Protein AF-A0A9E0WHH0-F1 (afdb_monomer_lite)

Structure (mmCIF, N/CA/C/O backbone):
data_AF-A0A9E0WHH0-F1
#
_entry.id   AF-A0A9E0WHH0-F1
#
loop_
_atom_site.group_PDB
_atom_site.id
_atom_site.type_symbol
_atom_site.label_atom_id
_atom_site.label_alt_id
_atom_site.label_comp_id
_atom_site.label_asym_id
_atom_site.label_entity_id
_atom_site.label_seq_id
_atom_site.pdbx_PDB_ins_code
_atom_site.Cartn_x
_atom_site.Cartn_y
_atom_site.Cartn_z
_atom_site.occupancy
_atom_site.B_iso_or_equiv
_atom_site.auth_seq_id
_atom_site.auth_comp_id
_atom_site.auth_asym_id
_atom_site.auth_atom_id
_atom_site.pdbx_PDB_model_num
ATOM 1 N N . LEU A 1 1 ? -10.051 -4.197 -6.969 1.00 79.00 1 LEU A N 1
ATOM 2 C CA . LEU A 1 1 ? -8.648 -4.391 -7.421 1.00 79.00 1 LEU A CA 1
ATOM 3 C C . LEU A 1 1 ? -8.359 -3.625 -8.698 1.00 79.00 1 LEU A C 1
ATOM 5 O O . LEU A 1 1 ? -7.505 -2.752 -8.651 1.00 79.00 1 LEU A O 1
ATOM 9 N N . GLN A 1 2 ? -9.091 -3.881 -9.788 1.00 86.56 2 GLN A N 1
ATOM 10 C CA . GLN A 1 2 ? -8.923 -3.132 -11.040 1.00 86.56 2 GLN A CA 1
ATOM 11 C C . GLN A 1 2 ? -8.980 -1.611 -10.831 1.00 86.56 2 GLN A C 1
ATOM 13 O O . GLN A 1 2 ? -8.070 -0.917 -11.262 1.00 86.56 2 GLN A O 1
ATOM 18 N N . ALA A 1 3 ? -9.992 -1.120 -10.108 1.00 85.81 3 ALA A N 1
ATOM 19 C CA . ALA A 1 3 ? -10.180 0.308 -9.856 1.00 85.81 3 ALA A CA 1
ATOM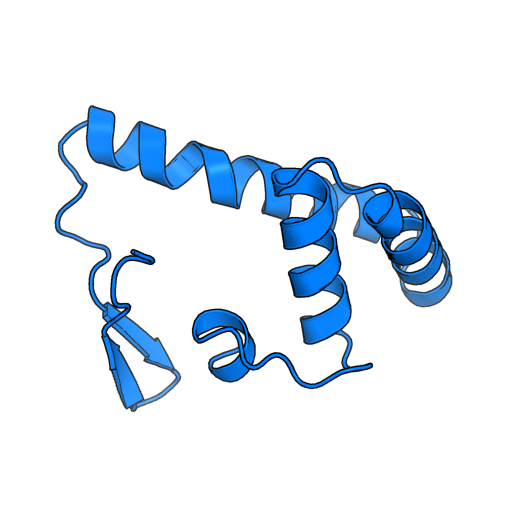 20 C C . ALA A 1 3 ? -8.960 0.958 -9.165 1.00 85.81 3 ALA A C 1
ATOM 22 O O . ALA A 1 3 ? -8.459 1.982 -9.610 1.00 85.81 3 ALA A O 1
ATOM 23 N N . CYS A 1 4 ? -8.384 0.310 -8.147 1.00 87.25 4 CYS A N 1
ATOM 24 C CA . CYS A 1 4 ? -7.150 0.782 -7.509 1.00 87.25 4 CYS A CA 1
ATOM 25 C C . CYS A 1 4 ? -5.945 0.736 -8.465 1.00 87.25 4 CYS A C 1
ATOM 27 O O . CYS A 1 4 ? -5.137 1.660 -8.484 1.00 87.25 4 CYS A O 1
ATOM 29 N N . ALA A 1 5 ? -5.833 -0.309 -9.292 1.00 83.69 5 ALA A N 1
ATOM 30 C CA . ALA A 1 5 ? -4.749 -0.437 -10.268 1.00 83.69 5 ALA A CA 1
ATOM 31 C C . ALA A 1 5 ? -4.781 0.651 -11.358 1.00 83.69 5 ALA A C 1
ATOM 33 O O . ALA A 1 5 ? -3.742 0.959 -11.935 1.00 83.69 5 ALA A O 1
ATOM 34 N N . THR A 1 6 ? -5.947 1.247 -11.618 1.00 84.00 6 THR A N 1
ATOM 35 C CA . THR A 1 6 ? -6.130 2.359 -12.564 1.00 84.00 6 THR A CA 1
ATOM 36 C C . THR A 1 6 ? -6.236 3.727 -11.886 1.00 84.00 6 THR A C 1
ATOM 38 O O . THR A 1 6 ? -6.559 4.706 -12.551 1.00 84.00 6 THR A O 1
ATOM 41 N N . GLY A 1 7 ? -5.976 3.821 -10.577 1.00 83.75 7 GLY A N 1
ATOM 42 C CA . GLY A 1 7 ? -6.030 5.087 -9.836 1.00 83.75 7 GLY A CA 1
ATOM 43 C C . GLY A 1 7 ? -7.433 5.588 -9.488 1.00 83.75 7 GLY A C 1
ATOM 44 O O . GLY A 1 7 ? -7.576 6.706 -9.011 1.00 83.75 7 GLY A O 1
ATOM 45 N N . GLN A 1 8 ? -8.459 4.766 -9.691 1.00 86.12 8 GLN A N 1
ATOM 46 C CA . GLN A 1 8 ? -9.869 5.067 -9.438 1.00 86.12 8 GLN A CA 1
ATOM 47 C C . GLN A 1 8 ? -10.379 4.288 -8.219 1.00 86.12 8 GLN A C 1
ATOM 49 O O . GLN A 1 8 ? -11.411 3.631 -8.282 1.00 86.12 8 GLN A O 1
ATOM 54 N N . ALA A 1 9 ? -9.608 4.252 -7.131 1.00 87.12 9 ALA A N 1
ATOM 55 C CA . ALA A 1 9 ? -10.017 3.516 -5.939 1.00 87.12 9 ALA A CA 1
ATOM 56 C C . ALA A 1 9 ? -11.359 4.046 -5.399 1.00 87.12 9 ALA A C 1
ATOM 58 O O . ALA A 1 9 ? -11.557 5.254 -5.326 1.00 87.12 9 ALA A O 1
ATOM 59 N N . GLU A 1 10 ? -12.264 3.134 -5.032 1.00 89.12 10 GLU A N 1
ATOM 60 C CA . GLU A 1 10 ? -13.578 3.477 -4.474 1.00 89.12 10 GLU A CA 1
ATOM 61 C C . GLU A 1 10 ? -13.426 3.933 -3.015 1.00 89.12 10 GLU A C 1
ATOM 63 O O . GLU A 1 10 ? -13.092 3.090 -2.165 1.00 89.12 10 GLU A O 1
ATOM 68 N N . PRO A 1 11 ? -13.666 5.221 -2.700 1.00 86.06 11 PRO A N 1
ATOM 69 C CA . PRO A 1 11 ? -13.397 5.772 -1.378 1.00 86.06 11 PRO A CA 1
ATOM 70 C C . PRO A 1 11 ? -14.118 5.009 -0.265 1.00 86.06 11 PRO A C 1
ATOM 72 O O . PRO A 1 11 ? -15.273 4.607 -0.399 1.00 86.06 11 PRO A O 1
ATOM 75 N N . GLY A 1 12 ? -13.431 4.811 0.859 1.00 83.25 12 GLY A N 1
ATOM 76 C CA . GLY A 1 12 ? -13.998 4.163 2.046 1.00 83.25 12 GLY A CA 1
ATOM 77 C C . GLY A 1 12 ? -14.074 2.632 1.993 1.00 83.25 12 GLY A C 1
ATOM 78 O O . GLY A 1 12 ? -14.347 2.017 3.028 1.00 83.25 12 GLY A O 1
ATOM 79 N N . SER A 1 13 ? -13.783 2.006 0.846 1.00 91.75 13 SER A N 1
ATOM 80 C CA . SER A 1 13 ? -13.605 0.551 0.768 1.00 91.75 13 SER A CA 1
ATOM 81 C C . SER A 1 13 ? -12.298 0.107 1.434 1.00 91.75 13 SER A C 1
ATOM 83 O O . SER A 1 13 ? -11.309 0.839 1.445 1.00 91.75 13 SER A O 1
ATOM 85 N N . ASP A 1 14 ? -12.252 -1.124 1.944 1.00 92.38 14 ASP A N 1
ATOM 86 C CA . ASP A 1 14 ? -11.049 -1.653 2.612 1.00 92.38 14 ASP A CA 1
ATOM 87 C C . ASP A 1 14 ? -9.844 -1.725 1.681 1.00 92.38 14 ASP A C 1
ATOM 89 O O . ASP A 1 14 ? -8.699 -1.498 2.075 1.00 92.38 14 ASP A O 1
ATOM 93 N N . LEU A 1 15 ? -10.115 -2.004 0.408 1.00 91.75 15 LEU A N 1
ATOM 94 C CA . LEU A 1 15 ? -9.086 -2.031 -0.608 1.00 91.75 15 LEU A CA 1
ATOM 95 C C . LEU A 1 15 ? -8.569 -0.624 -0.934 1.00 91.75 15 LEU A C 1
ATOM 97 O O . LEU A 1 15 ? -7.365 -0.461 -1.132 1.00 91.75 15 LEU A O 1
ATOM 101 N N . ALA A 1 16 ? -9.454 0.376 -0.988 1.00 94.25 16 ALA A N 1
ATOM 102 C CA . ALA A 1 16 ? -9.042 1.763 -1.168 1.00 94.25 16 ALA A CA 1
ATOM 103 C C . ALA A 1 16 ? -8.210 2.250 0.016 1.00 94.25 16 ALA A C 1
ATOM 105 O O . ALA A 1 16 ? -7.150 2.813 -0.217 1.00 94.25 16 ALA A O 1
ATOM 106 N N . LEU A 1 17 ? -8.594 1.910 1.250 1.00 96.31 17 LEU A N 1
ATOM 107 C CA . LEU A 1 17 ? -7.830 2.257 2.449 1.00 96.31 17 LEU A CA 1
ATOM 108 C C . LEU A 1 17 ? -6.376 1.756 2.371 1.00 96.31 17 LEU A C 1
ATOM 110 O O . LEU A 1 17 ? -5.443 2.521 2.601 1.00 96.31 17 LEU A O 1
ATOM 114 N N . GLY A 1 18 ? -6.162 0.489 1.999 1.00 95.56 18 GLY A N 1
ATOM 115 C CA . GLY A 1 18 ? -4.809 -0.052 1.824 1.00 95.56 18 GLY A CA 1
ATOM 116 C C . GLY A 1 18 ? -4.041 0.587 0.657 1.00 95.56 18 GLY A C 1
ATOM 117 O O . GLY A 1 18 ? -2.841 0.843 0.764 1.00 95.56 18 GLY A O 1
ATOM 118 N N . TYR A 1 19 ? -4.727 0.866 -0.454 1.00 95.12 19 TYR A N 1
ATOM 119 C CA . TYR A 1 19 ? -4.146 1.521 -1.629 1.00 95.12 19 TYR A CA 1
ATOM 120 C C . TYR A 1 19 ? -3.722 2.971 -1.351 1.00 95.12 19 TYR A C 1
ATOM 122 O O . TYR A 1 19 ? -2.606 3.365 -1.693 1.00 95.12 19 TYR A O 1
ATOM 130 N N . GLU A 1 20 ? -4.594 3.754 -0.722 1.00 95.81 20 GLU A N 1
ATOM 131 C CA . GLU A 1 20 ? -4.360 5.142 -0.322 1.00 95.81 20 GLU A CA 1
ATOM 132 C C . GLU A 1 20 ? -3.241 5.214 0.709 1.00 95.81 20 GLU A C 1
ATOM 134 O O . GLU A 1 20 ? -2.311 5.999 0.534 1.00 95.81 20 GLU A O 1
ATOM 139 N N . PHE A 1 2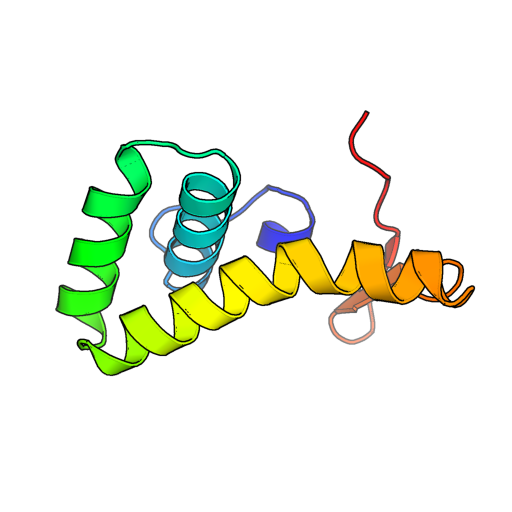1 ? -3.250 4.317 1.701 1.00 97.56 21 PHE A N 1
ATOM 140 C CA . PHE A 1 21 ? -2.166 4.207 2.674 1.00 97.56 21 PHE A CA 1
ATOM 141 C C . PHE A 1 21 ? -0.818 3.975 1.984 1.00 97.56 21 PHE A C 1
ATOM 143 O O . PHE A 1 21 ? 0.140 4.709 2.224 1.00 97.56 21 PHE A O 1
ATOM 150 N N . ALA A 1 22 ? -0.744 3.002 1.069 1.00 96.75 22 ALA A N 1
ATOM 151 C CA . ALA A 1 22 ? 0.486 2.726 0.335 1.00 96.75 22 ALA A CA 1
ATOM 152 C C . ALA A 1 22 ? 0.945 3.936 -0.495 1.00 96.75 22 ALA A C 1
ATOM 154 O O . ALA A 1 22 ? 2.136 4.253 -0.509 1.00 96.75 22 ALA A O 1
ATOM 155 N N . ARG A 1 23 ? 0.020 4.640 -1.160 1.00 95.38 23 ARG A N 1
ATOM 156 C CA . ARG A 1 23 ? 0.335 5.865 -1.909 1.00 95.38 23 ARG A CA 1
ATOM 157 C C . ARG A 1 23 ? 0.868 6.974 -1.012 1.00 95.38 23 ARG A C 1
ATOM 159 O O . ARG A 1 23 ? 1.902 7.544 -1.355 1.00 95.38 23 ARG A O 1
ATOM 166 N N . ALA A 1 24 ? 0.207 7.241 0.110 1.00 96.94 24 ALA A N 1
ATOM 167 C CA . ALA A 1 24 ? 0.612 8.254 1.076 1.00 96.94 24 ALA A CA 1
ATOM 168 C C . ALA A 1 24 ? 2.016 7.955 1.630 1.00 96.94 24 ALA A C 1
ATOM 170 O O . ALA A 1 24 ? 2.895 8.811 1.565 1.00 96.94 24 ALA A O 1
ATOM 171 N N . CYS A 1 25 ? 2.288 6.709 2.043 1.00 97.44 25 CYS A N 1
ATOM 172 C CA . CYS A 1 25 ? 3.625 6.292 2.484 1.00 97.44 25 CYS A CA 1
ATOM 173 C C . CYS A 1 25 ? 4.695 6.495 1.405 1.00 97.44 25 CYS A C 1
ATOM 175 O O . CYS A 1 25 ? 5.780 6.995 1.690 1.00 97.44 25 CYS A O 1
ATOM 177 N N . ILE A 1 26 ? 4.406 6.104 0.161 1.00 96.00 26 ILE A N 1
ATOM 178 C CA . ILE A 1 26 ? 5.352 6.218 -0.956 1.00 96.00 26 ILE A CA 1
ATOM 179 C C . ILE A 1 26 ? 5.614 7.686 -1.330 1.00 96.00 26 ILE A C 1
ATOM 181 O O . ILE A 1 26 ? 6.716 8.008 -1.779 1.00 96.00 26 ILE A O 1
ATOM 185 N N . ALA A 1 27 ? 4.615 8.557 -1.175 1.00 95.75 27 ALA A N 1
ATOM 186 C CA . ALA A 1 27 ? 4.726 9.992 -1.417 1.00 95.75 27 ALA A CA 1
ATOM 187 C C . ALA A 1 27 ? 5.366 10.761 -0.247 1.00 95.75 27 ALA A C 1
ATOM 189 O O . ALA A 1 27 ? 5.778 11.902 -0.437 1.00 95.75 27 ALA A O 1
ATOM 190 N N . GLY A 1 28 ? 5.469 10.150 0.938 1.00 95.31 28 GLY A N 1
ATOM 191 C CA . GLY A 1 28 ? 5.872 10.844 2.163 1.00 95.31 28 GLY A CA 1
ATOM 192 C C . GLY A 1 28 ? 4.798 11.806 2.683 1.00 95.31 28 GLY A C 1
ATOM 193 O O . GLY A 1 28 ? 5.134 12.822 3.284 1.00 95.31 28 GLY A O 1
ATOM 194 N N . ASP A 1 29 ? 3.525 11.513 2.415 1.00 97.31 29 ASP A N 1
ATOM 195 C CA . ASP A 1 29 ? 2.387 12.324 2.845 1.00 97.31 29 ASP A CA 1
ATOM 196 C C . ASP A 1 29 ? 2.057 12.074 4.327 1.00 97.31 29 ASP A C 1
ATOM 198 O O . ASP A 1 29 ? 2.061 10.930 4.792 1.00 97.31 29 ASP A O 1
ATOM 202 N N . LEU A 1 30 ? 1.732 13.141 5.061 1.00 95.56 30 LEU A N 1
ATOM 203 C CA . LEU A 1 30 ? 1.308 13.078 6.462 1.00 95.56 30 LEU A CA 1
ATOM 204 C C . LEU A 1 30 ? -0.030 12.342 6.635 1.00 95.56 30 LEU A C 1
ATOM 206 O O . LEU A 1 30 ? -0.279 11.780 7.702 1.00 95.56 30 LEU A O 1
ATOM 210 N N . GLU A 1 31 ? -0.866 12.276 5.594 1.00 96.75 31 GLU A N 1
ATOM 211 C CA . GLU A 1 31 ? -2.114 11.498 5.603 1.00 96.75 31 GLU A CA 1
ATOM 212 C C . GLU A 1 31 ? -1.877 10.002 5.898 1.00 96.75 31 GLU A C 1
ATOM 214 O O . GLU A 1 31 ? -2.757 9.313 6.426 1.00 96.75 31 GLU A O 1
ATOM 219 N N . ALA A 1 32 ? -0.657 9.502 5.653 1.00 97.88 32 ALA A N 1
ATOM 220 C CA . ALA A 1 32 ? -0.270 8.133 5.972 1.00 97.88 32 ALA A CA 1
ATOM 221 C C . ALA A 1 32 ? -0.532 7.773 7.444 1.00 97.88 32 ALA A C 1
ATOM 223 O O . ALA A 1 32 ? -0.944 6.646 7.721 1.00 97.88 32 ALA A O 1
ATOM 224 N N . ASP A 1 33 ? -0.358 8.708 8.383 1.00 98.12 33 ASP A N 1
ATOM 225 C CA . ASP A 1 33 ? -0.602 8.455 9.807 1.00 98.12 33 ASP A CA 1
ATOM 226 C C . ASP A 1 33 ? -2.087 8.269 10.130 1.00 98.12 33 ASP A C 1
ATOM 228 O O . ASP A 1 33 ? -2.447 7.379 10.910 1.00 98.12 33 ASP A O 1
ATOM 232 N N . THR A 1 34 ? -2.958 9.060 9.503 1.00 98.06 34 THR A N 1
ATOM 233 C CA . THR A 1 34 ? -4.412 8.931 9.649 1.00 98.06 34 THR A CA 1
ATOM 234 C C . THR A 1 34 ? -4.892 7.598 9.081 1.00 98.06 34 THR A C 1
ATOM 236 O O . THR A 1 34 ? -5.616 6.860 9.75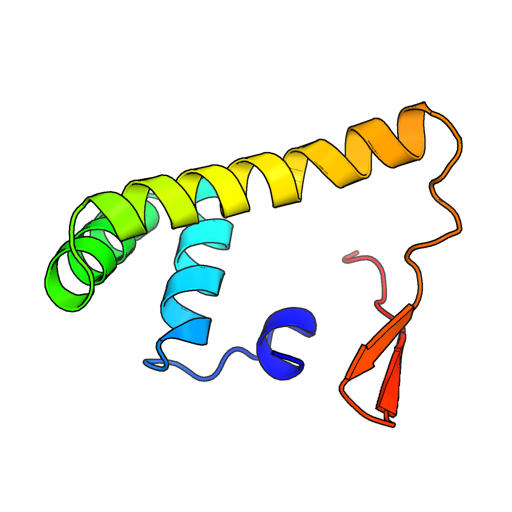4 1.00 98.06 34 THR A O 1
ATOM 239 N N . LEU A 1 35 ? -4.431 7.238 7.882 1.00 98.06 35 LEU A N 1
ATOM 240 C CA . LEU A 1 35 ? -4.784 5.975 7.229 1.00 98.06 35 LEU A CA 1
ATOM 241 C C . LEU A 1 35 ? -4.241 4.767 8.011 1.00 98.06 35 LEU A C 1
ATOM 243 O O . LEU A 1 35 ? -4.951 3.779 8.202 1.00 98.06 35 LEU A O 1
ATOM 247 N N . ARG A 1 36 ? -3.019 4.864 8.552 1.00 98.38 36 ARG A N 1
ATOM 248 C CA . ARG A 1 36 ? -2.421 3.851 9.437 1.00 98.38 36 ARG A CA 1
ATOM 249 C C . ARG A 1 36 ? -3.264 3.618 10.687 1.00 98.38 36 ARG A C 1
ATOM 251 O O . ARG A 1 36 ? -3.491 2.468 11.066 1.00 98.38 36 ARG A O 1
ATOM 258 N N . ALA A 1 37 ? -3.702 4.693 11.344 1.00 98.44 37 ALA A N 1
ATOM 259 C CA . ALA A 1 37 ? -4.549 4.603 12.529 1.00 98.44 37 ALA A CA 1
ATOM 260 C C . ALA A 1 37 ? -5.892 3.932 12.206 1.00 98.44 37 ALA A C 1
ATOM 262 O O . ALA A 1 37 ? -6.363 3.098 12.980 1.00 98.44 37 ALA A O 1
ATOM 263 N N . GLU A 1 38 ? -6.471 4.229 11.043 1.00 98.19 38 GLU A N 1
ATOM 264 C CA . GLU A 1 38 ? -7.717 3.608 10.597 1.00 98.19 38 GLU A CA 1
ATOM 265 C C . GLU A 1 38 ? -7.549 2.112 10.281 1.00 98.19 38 GLU A C 1
ATOM 267 O O . GLU A 1 38 ? -8.384 1.302 10.692 1.00 98.19 38 GLU A O 1
ATOM 272 N N . ILE A 1 39 ? -6.445 1.715 9.637 1.00 98.31 39 ILE A N 1
ATOM 273 C CA . ILE A 1 39 ? -6.106 0.298 9.419 1.00 98.31 39 ILE A CA 1
ATOM 274 C C . ILE A 1 39 ? -5.961 -0.425 10.761 1.00 98.31 39 ILE A C 1
ATOM 276 O O . ILE A 1 39 ? -6.568 -1.476 10.953 1.00 98.31 39 ILE A O 1
ATOM 280 N N . ALA A 1 40 ? -5.219 0.152 11.711 1.00 98.56 40 ALA A N 1
ATOM 281 C CA . ALA A 1 40 ? -5.066 -0.418 13.048 1.00 98.56 40 ALA A CA 1
ATOM 282 C C . ALA A 1 40 ? -6.412 -0.593 13.761 1.00 98.56 40 ALA A C 1
ATOM 284 O O . ALA A 1 40 ? -6.659 -1.627 14.379 1.00 98.56 40 ALA A O 1
ATOM 285 N N . ARG A 1 41 ? -7.290 0.411 13.665 1.00 98.31 41 ARG A N 1
ATOM 286 C CA . ARG A 1 41 ? -8.611 0.400 14.298 1.00 98.31 41 ARG A CA 1
ATOM 287 C C . ARG A 1 41 ? -9.522 -0.685 13.722 1.00 98.31 41 ARG A C 1
ATOM 289 O O . ARG A 1 41 ? -10.272 -1.293 14.480 1.00 98.31 41 ARG A O 1
ATOM 296 N N . ARG A 1 42 ? -9.490 -0.910 12.403 1.00 97.69 42 ARG A N 1
ATOM 297 C CA . ARG A 1 42 ? -10.346 -1.903 11.728 1.00 97.69 42 ARG A CA 1
ATOM 298 C C . ARG A 1 42 ? -9.781 -3.325 11.771 1.00 97.69 42 ARG A C 1
ATOM 300 O O . ARG A 1 42 ? -10.556 -4.269 11.875 1.00 97.69 42 ARG A O 1
ATOM 307 N N . TYR A 1 43 ? -8.458 -3.470 11.677 1.00 97.88 43 TYR A N 1
ATOM 308 C CA . TYR A 1 43 ? -7.801 -4.744 11.357 1.00 97.88 43 TYR A CA 1
ATOM 309 C C . TYR A 1 43 ? -6.661 -5.141 12.303 1.00 97.88 43 TYR A C 1
ATOM 311 O O . TYR A 1 43 ? -6.100 -6.224 12.148 1.00 97.88 43 TYR A O 1
ATOM 319 N N . GLY A 1 44 ? -6.315 -4.304 13.283 1.00 98.31 44 GLY A N 1
ATOM 320 C CA . GLY A 1 44 ? -5.234 -4.574 14.232 1.00 98.31 44 GLY A CA 1
ATOM 321 C C . GLY A 1 44 ? -3.849 -4.145 13.741 1.00 98.31 44 GLY A C 1
ATOM 322 O O . GLY A 1 44 ? -3.662 -3.664 12.620 1.00 98.31 44 GLY A O 1
ATOM 323 N N . GLN A 1 45 ? -2.850 -4.287 14.614 1.00 98.31 45 GLN A N 1
ATOM 324 C CA . GLN A 1 45 ? -1.484 -3.818 14.343 1.00 98.31 45 GLN A CA 1
ATOM 325 C C . GLN A 1 45 ? -0.765 -4.695 13.315 1.00 98.31 45 GLN A C 1
ATOM 327 O O . GLN A 1 45 ? 0.022 -4.202 12.510 1.00 98.31 45 GLN A O 1
ATOM 332 N N . GLU A 1 46 ? -1.072 -5.987 13.284 1.00 98.50 46 GLU A N 1
ATOM 333 C CA . GLU A 1 46 ? -0.537 -6.939 12.316 1.00 98.50 46 GLU A CA 1
ATOM 334 C C . GLU A 1 46 ? -0.897 -6.535 10.881 1.00 98.50 46 GLU A C 1
ATOM 336 O O . GLU A 1 46 ? -0.064 -6.633 9.977 1.00 98.50 46 GLU A O 1
ATOM 341 N N . ALA A 1 47 ? -2.102 -5.996 10.672 1.00 98.25 47 ALA A N 1
ATOM 342 C CA . ALA A 1 47 ? -2.521 -5.475 9.375 1.00 98.25 47 ALA A CA 1
ATOM 343 C C . ALA A 1 47 ? -1.721 -4.231 8.963 1.00 98.25 47 ALA A C 1
ATOM 345 O O . ALA A 1 47 ? -1.361 -4.101 7.794 1.00 98.25 47 ALA A O 1
ATOM 346 N N . VAL A 1 48 ? -1.380 -3.350 9.911 1.00 98.44 48 VAL A N 1
ATOM 347 C CA . VAL A 1 48 ? -0.497 -2.201 9.648 1.00 98.44 48 VAL A CA 1
ATOM 348 C C . VAL A 1 48 ? 0.882 -2.672 9.196 1.00 98.44 48 VAL A C 1
ATOM 350 O O . VAL A 1 48 ? 1.419 -2.150 8.217 1.00 98.44 48 VAL A O 1
ATOM 353 N N . ILE A 1 49 ? 1.447 -3.680 9.865 1.00 98.44 49 ILE A N 1
ATOM 354 C CA . ILE A 1 49 ? 2.745 -4.263 9.497 1.00 98.44 49 ILE A CA 1
ATOM 355 C C . ILE A 1 49 ? 2.686 -4.834 8.076 1.00 98.44 49 ILE A C 1
ATOM 357 O O . ILE A 1 49 ? 3.525 -4.497 7.237 1.00 98.44 49 ILE A O 1
ATOM 361 N N . ALA A 1 50 ? 1.669 -5.647 7.778 1.00 98.25 50 ALA A N 1
ATOM 362 C CA . ALA A 1 50 ? 1.491 -6.248 6.460 1.00 98.25 50 ALA A CA 1
ATOM 363 C C . ALA A 1 50 ? 1.312 -5.190 5.356 1.00 98.25 50 ALA A C 1
ATOM 365 O O . ALA A 1 50 ? 1.969 -5.266 4.315 1.00 98.25 50 ALA A O 1
ATOM 366 N N . ALA 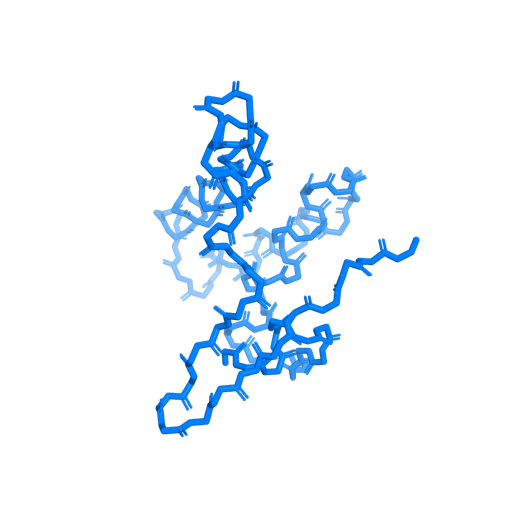A 1 51 ? 0.476 -4.174 5.590 1.00 97.62 51 ALA A N 1
ATOM 367 C CA . ALA A 1 51 ? 0.254 -3.080 4.647 1.00 97.62 51 ALA A CA 1
ATOM 368 C C . ALA A 1 51 ? 1.534 -2.264 4.404 1.00 97.62 51 ALA A C 1
ATOM 370 O O . ALA A 1 51 ? 1.834 -1.901 3.267 1.00 97.62 51 ALA A O 1
ATOM 371 N N . SER A 1 52 ? 2.325 -2.026 5.455 1.00 98.12 52 SER A N 1
ATOM 372 C CA . SER A 1 52 ? 3.597 -1.298 5.360 1.00 98.12 52 SER A CA 1
ATOM 373 C C . SER A 1 52 ? 4.617 -2.069 4.519 1.00 98.12 52 SER A C 1
ATOM 375 O O . SER A 1 52 ? 5.273 -1.493 3.650 1.00 98.12 52 SER A O 1
ATOM 377 N N . PHE A 1 53 ? 4.707 -3.388 4.720 1.00 98.12 53 PHE A N 1
ATOM 378 C CA . PHE A 1 53 ? 5.551 -4.257 3.900 1.00 98.12 53 PHE A CA 1
ATOM 379 C C . PHE A 1 53 ? 5.100 -4.251 2.434 1.00 98.12 53 PHE A C 1
ATOM 381 O O . PHE A 1 53 ? 5.920 -4.074 1.533 1.00 98.12 53 PHE A O 1
ATOM 388 N N . ALA A 1 54 ? 3.790 -4.356 2.187 1.00 96.06 54 ALA A N 1
ATOM 389 C CA . ALA A 1 54 ? 3.229 -4.301 0.841 1.00 96.06 54 ALA A CA 1
ATOM 390 C C . ALA A 1 54 ? 3.542 -2.972 0.128 1.00 96.06 54 ALA A C 1
ATOM 392 O O . ALA A 1 54 ? 3.953 -2.992 -1.034 1.00 96.06 54 ALA A O 1
ATOM 393 N N . ALA A 1 55 ? 3.415 -1.831 0.814 1.00 96.62 55 ALA A N 1
ATOM 394 C CA . ALA A 1 55 ? 3.752 -0.517 0.263 1.00 96.62 55 ALA A CA 1
ATOM 395 C C . ALA A 1 55 ? 5.245 -0.413 -0.100 1.00 96.62 55 ALA A C 1
ATOM 397 O O . ALA A 1 55 ? 5.596 -0.032 -1.222 1.00 96.62 55 ALA A O 1
ATOM 398 N N . ALA A 1 56 ? 6.128 -0.817 0.818 1.00 97.38 56 ALA A N 1
ATOM 399 C CA . ALA A 1 56 ? 7.573 -0.777 0.613 1.00 97.38 56 ALA A CA 1
ATOM 400 C C . ALA A 1 56 ? 8.014 -1.678 -0.554 1.00 97.38 56 ALA A C 1
ATOM 402 O O . ALA A 1 56 ? 8.694 -1.227 -1.483 1.00 97.38 56 ALA A O 1
ATOM 403 N N . THR A 1 57 ? 7.591 -2.945 -0.556 1.00 95.31 57 THR A N 1
ATOM 404 C CA . THR A 1 57 ? 7.931 -3.895 -1.623 1.00 95.31 57 THR A CA 1
ATOM 405 C C . THR A 1 57 ? 7.304 -3.492 -2.954 1.00 95.31 57 THR A C 1
ATOM 407 O O . THR A 1 57 ? 7.973 -3.585 -3.982 1.00 95.31 57 THR A O 1
ATOM 410 N N . GLY A 1 58 ? 6.068 -2.981 -2.956 1.00 90.44 58 GLY A N 1
ATOM 411 C CA . GLY A 1 58 ? 5.392 -2.492 -4.159 1.00 90.44 58 GLY A CA 1
ATOM 412 C C . GLY A 1 58 ? 6.158 -1.369 -4.866 1.00 90.44 58 GLY A C 1
ATOM 413 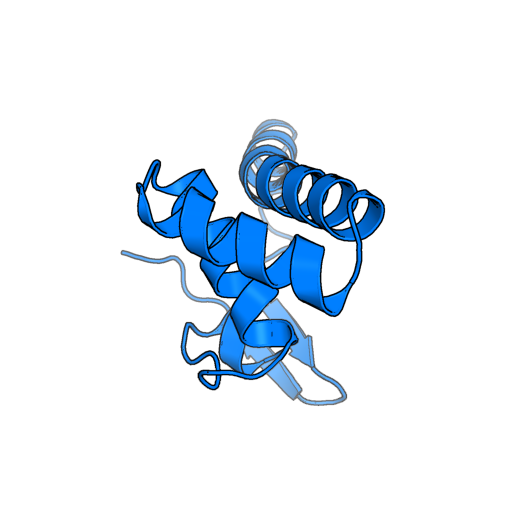O O . GLY A 1 58 ? 6.168 -1.314 -6.096 1.00 90.44 58 GLY A O 1
ATOM 414 N N . ARG A 1 59 ? 6.873 -0.520 -4.113 1.00 91.81 59 ARG A N 1
ATOM 415 C CA . ARG A 1 59 ? 7.758 0.516 -4.669 1.00 91.81 59 ARG A CA 1
ATOM 416 C C . ARG A 1 59 ? 9.132 -0.023 -5.078 1.00 91.81 59 ARG A C 1
ATOM 418 O O . ARG A 1 59 ? 9.643 0.367 -6.129 1.00 91.81 59 ARG A O 1
ATOM 425 N N . ALA A 1 60 ? 9.737 -0.894 -4.269 1.00 95.00 60 ALA A N 1
ATOM 426 C CA . ALA A 1 60 ? 11.110 -1.363 -4.474 1.00 95.00 60 ALA A CA 1
ATOM 427 C C . ALA A 1 60 ? 11.230 -2.456 -5.549 1.00 95.00 60 ALA A C 1
ATOM 429 O O . ALA A 1 60 ? 12.134 -2.422 -6.387 1.00 95.00 60 ALA A O 1
ATOM 430 N N . TYR A 1 61 ? 10.309 -3.419 -5.566 1.00 91.69 61 TYR A N 1
ATOM 431 C CA . TYR A 1 61 ? 10.392 -4.586 -6.441 1.00 91.69 61 TYR A CA 1
ATOM 432 C C . TYR A 1 61 ? 10.418 -4.238 -7.939 1.00 91.69 61 TYR A C 1
ATOM 434 O O . TYR A 1 61 ? 11.251 -4.806 -8.647 1.00 91.69 61 TYR A O 1
ATOM 442 N N . PRO A 1 62 ? 9.620 -3.278 -8.459 1.00 88.19 62 PRO A N 1
ATOM 443 C CA . PRO A 1 62 ? 9.722 -2.875 -9.861 1.00 88.19 62 PRO A CA 1
ATOM 444 C C . PRO A 1 62 ? 11.107 -2.344 -10.250 1.00 88.19 62 PRO A C 1
ATOM 446 O O . PRO A 1 62 ? 11.546 -2.561 -11.378 1.00 88.19 62 PRO A O 1
ATOM 449 N N . VAL A 1 63 ? 11.811 -1.669 -9.335 1.00 91.94 63 VAL A N 1
ATOM 450 C CA . VAL A 1 63 ? 13.183 -1.187 -9.569 1.00 91.94 63 VAL A CA 1
ATOM 451 C C . VAL A 1 63 ? 14.141 -2.368 -9.670 1.00 91.94 63 VAL A C 1
ATOM 453 O O . VAL A 1 63 ? 14.852 -2.483 -10.665 1.00 91.94 63 VAL A O 1
ATOM 456 N N . ILE A 1 64 ? 14.095 -3.282 -8.697 1.00 93.62 64 ILE A N 1
ATOM 457 C CA . ILE A 1 64 ? 14.930 -4.492 -8.673 1.00 93.62 64 ILE A CA 1
ATOM 458 C C . ILE A 1 64 ? 14.695 -5.318 -9.942 1.00 93.62 64 ILE A C 1
ATOM 460 O O . ILE A 1 64 ? 15.634 -5.655 -10.659 1.00 93.62 64 ILE A O 1
ATOM 464 N N . LYS A 1 65 ? 13.429 -5.584 -10.272 1.00 89.50 65 LYS A N 1
ATOM 465 C CA . LYS A 1 65 ? 13.037 -6.371 -11.443 1.00 89.50 65 LYS A CA 1
ATOM 466 C C . LYS A 1 65 ? 13.569 -5.770 -12.746 1.00 89.50 65 LYS A C 1
ATOM 468 O O . LYS A 1 65 ? 14.066 -6.509 -13.594 1.00 89.50 65 LYS A O 1
ATOM 473 N N . ARG A 1 66 ? 13.477 -4.445 -12.920 1.00 89.12 66 ARG A N 1
ATOM 474 C CA . ARG A 1 66 ? 14.027 -3.759 -14.102 1.00 89.12 66 ARG A CA 1
ATOM 475 C C . ARG A 1 66 ? 15.553 -3.781 -14.116 1.00 89.12 66 ARG A C 1
ATOM 477 O O . ARG A 1 66 ? 16.118 -4.057 -15.167 1.00 89.12 66 ARG A O 1
ATOM 484 N N . GLY A 1 67 ? 16.195 -3.553 -12.970 1.00 91.19 67 GLY A N 1
ATOM 485 C CA . GLY A 1 67 ? 17.654 -3.611 -12.834 1.00 91.19 67 GLY A CA 1
ATOM 486 C C . GLY A 1 67 ? 18.239 -4.979 -13.196 1.00 91.19 67 GLY A C 1
ATOM 487 O O . GLY A 1 67 ? 19.321 -5.046 -13.764 1.00 91.19 67 GLY A O 1
ATOM 488 N N . LEU A 1 68 ? 17.491 -6.059 -12.951 1.00 93.19 68 LEU A N 1
ATOM 489 C CA . LEU A 1 68 ? 17.859 -7.431 -13.324 1.00 93.19 68 LEU A CA 1
ATOM 490 C C . LEU A 1 68 ? 17.471 -7.817 -14.768 1.00 93.19 68 LEU A C 1
ATOM 492 O O . LEU A 1 68 ? 17.606 -8.974 -15.150 1.00 93.19 68 LEU A O 1
ATOM 496 N N . GLY A 1 69 ? 16.963 -6.882 -15.579 1.00 88.88 69 GLY A N 1
ATOM 497 C CA . GLY A 1 69 ? 16.610 -7.132 -16.984 1.00 88.88 69 GLY A CA 1
ATOM 498 C C . GLY A 1 69 ? 15.222 -7.744 -17.217 1.00 88.88 69 GLY A C 1
ATOM 499 O O . GLY A 1 69 ? 14.854 -8.024 -18.355 1.00 88.88 69 GLY A O 1
ATOM 500 N N . HIS A 1 70 ? 14.392 -7.898 -16.182 1.00 86.56 70 HIS A N 1
ATOM 501 C CA . HIS A 1 70 ? 13.057 -8.508 -16.287 1.00 86.56 70 HIS A CA 1
ATOM 502 C C . HIS A 1 70 ? 11.914 -7.488 -16.479 1.00 86.56 70 HIS A C 1
ATOM 504 O O . HIS A 1 70 ? 10.745 -7.801 -16.245 1.00 86.56 70 HIS A O 1
ATOM 510 N N . GLY A 1 71 ? 12.216 -6.253 -16.892 1.00 77.06 71 GLY A N 1
ATOM 511 C CA . GLY A 1 71 ? 11.251 -5.143 -16.954 1.00 77.06 71 GLY A CA 1
ATOM 512 C C . GLY A 1 71 ? 10.087 -5.308 -17.943 1.00 77.06 71 GLY A C 1
ATOM 513 O O . GLY A 1 71 ? 9.023 -4.737 -17.720 1.00 77.06 71 GLY A O 1
ATOM 514 N N . GLN A 1 72 ? 10.257 -6.114 -18.995 1.00 70.06 72 GLN A N 1
ATOM 515 C CA . GLN A 1 72 ? 9.280 -6.294 -20.083 1.00 70.06 72 GLN A CA 1
ATOM 516 C C . GLN A 1 72 ? 8.011 -7.062 -19.653 1.00 70.06 72 GLN A C 1
ATOM 518 O O . GLN A 1 72 ? 6.985 -6.998 -20.319 1.00 70.06 72 GLN A O 1
ATOM 523 N N . ALA A 1 73 ? 8.049 -7.778 -18.525 1.00 65.62 73 ALA A N 1
ATOM 524 C CA . ALA A 1 73 ? 7.003 -8.726 -18.132 1.00 65.62 73 ALA A CA 1
ATOM 525 C C . ALA A 1 73 ? 5.800 -8.115 -17.372 1.00 65.62 73 ALA A C 1
ATOM 527 O O . ALA A 1 73 ? 4.992 -8.866 -16.836 1.00 65.62 73 ALA A O 1
ATOM 528 N N . CYS A 1 74 ? 5.694 -6.786 -17.241 1.00 64.81 74 CYS A N 1
ATOM 529 C CA . CYS A 1 74 ? 4.695 -6.124 -16.376 1.00 64.81 74 CYS A CA 1
ATOM 530 C C . CYS A 1 74 ? 3.791 -5.095 -17.080 1.00 64.81 74 CYS A C 1
ATOM 532 O O . CYS A 1 74 ? 3.166 -4.284 -16.403 1.00 64.81 74 CYS A O 1
ATOM 534 N N . SER A 1 75 ? 3.697 -5.099 -18.411 1.00 68.69 75 SER A N 1
ATOM 535 C CA . SER A 1 75 ? 2.857 -4.139 -19.151 1.00 68.69 75 SER A CA 1
ATOM 536 C C . SER A 1 75 ? 1.347 -4.414 -19.063 1.00 68.69 75 SER A C 1
ATOM 538 O O . SER A 1 75 ? 0.548 -3.532 -19.374 1.00 68.69 75 SER A O 1
ATOM 540 N N . GLN A 1 76 ? 0.936 -5.605 -18.621 1.00 76.75 76 GLN A N 1
ATOM 541 C CA . GLN A 1 76 ? -0.465 -6.026 -18.594 1.00 76.75 76 GLN A CA 1
ATOM 542 C C . GLN A 1 76 ? -0.799 -6.769 -17.296 1.00 76.75 76 GLN A C 1
ATOM 544 O O . GLN A 1 76 ? -0.075 -7.675 -16.886 1.00 76.75 76 GLN A O 1
ATOM 549 N N . LEU A 1 77 ? -1.920 -6.401 -16.673 1.00 82.75 77 LEU A N 1
ATOM 550 C CA . LEU A 1 77 ? -2.552 -7.142 -15.581 1.00 82.75 77 LEU A CA 1
ATOM 551 C C . LEU A 1 77 ? -3.827 -7.821 -16.088 1.00 82.75 77 LEU A C 1
ATOM 553 O O . LEU A 1 77 ? -4.523 -7.263 -16.931 1.00 82.75 77 LEU A O 1
ATOM 557 N N . SER A 1 78 ? -4.166 -8.988 -15.545 1.00 84.88 78 SER A N 1
ATOM 558 C CA . SER A 1 78 ? -5.446 -9.656 -15.818 1.00 84.88 78 SER A CA 1
ATOM 559 C C . SER A 1 78 ? -6.329 -9.617 -14.575 1.00 84.88 78 SER A C 1
ATOM 561 O O . SER A 1 78 ? -5.909 -10.042 -13.500 1.00 84.88 78 SER A O 1
ATOM 563 N N . PHE A 1 79 ? -7.555 -9.114 -14.720 1.00 86.12 79 PHE A N 1
ATOM 564 C CA . PHE A 1 79 ? -8.580 -9.117 -13.675 1.00 86.12 79 PHE A CA 1
ATOM 565 C C . PHE A 1 79 ? -9.727 -10.032 -14.119 1.00 86.12 79 PHE A C 1
ATOM 567 O O . PHE A 1 79 ? -10.595 -9.618 -14.887 1.00 86.12 79 PHE A O 1
ATOM 574 N N . GLY A 1 80 ? -9.701 -11.296 -13.683 1.00 85.12 80 GLY A N 1
ATOM 575 C CA . GLY A 1 80 ? -10.525 -12.344 -14.299 1.00 85.12 80 GLY A CA 1
ATOM 576 C C . GLY A 1 80 ? -10.154 -12.507 -15.777 1.00 85.12 80 GLY A C 1
ATOM 577 O O . GLY A 1 80 ? -8.972 -12.480 -16.117 1.00 85.12 80 GLY A O 1
ATOM 578 N N . ASP A 1 81 ? -11.152 -12.569 -16.657 1.00 84.31 81 ASP A N 1
ATOM 579 C CA . ASP A 1 81 ? -10.949 -12.682 -18.112 1.00 84.31 81 ASP A CA 1
ATOM 580 C C . ASP A 1 81 ? -10.649 -11.340 -18.803 1.00 84.31 81 ASP A C 1
ATOM 582 O O . ASP A 1 81 ? -10.606 -11.253 -20.031 1.00 84.31 81 ASP A O 1
ATOM 586 N N . ARG A 1 82 ? -10.461 -10.258 -18.034 1.00 81.00 82 ARG A N 1
ATOM 587 C CA . ARG A 1 82 ? -10.239 -8.912 -18.575 1.00 81.00 82 ARG A CA 1
ATOM 588 C C . ARG A 1 82 ? -8.766 -8.507 -18.489 1.00 81.00 82 ARG A C 1
ATOM 590 O O . ARG A 1 82 ? -8.300 -8.170 -17.396 1.00 81.00 82 ARG A O 1
ATOM 597 N N . PRO A 1 83 ? -8.037 -8.465 -19.618 1.00 81.81 83 PRO A N 1
ATOM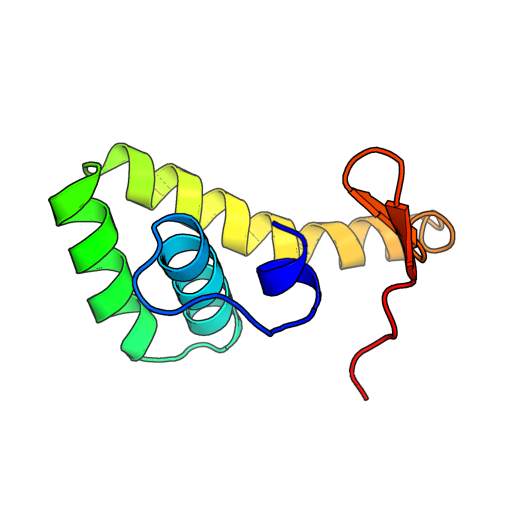 598 C CA . PRO A 1 83 ? -6.709 -7.873 -19.656 1.00 81.81 83 PRO A CA 1
ATOM 599 C C . PRO A 1 83 ? -6.796 -6.343 -19.553 1.00 81.81 83 PRO A C 1
ATOM 601 O O . PRO A 1 83 ? -7.636 -5.703 -20.185 1.00 81.81 83 PRO A O 1
ATOM 604 N N . VAL A 1 84 ? -5.910 -5.749 -18.760 1.00 82.31 84 VAL A N 1
ATOM 605 C CA . VAL A 1 84 ? -5.770 -4.305 -18.555 1.00 82.31 84 VAL A CA 1
ATOM 606 C C . VAL A 1 84 ? -4.308 -3.933 -18.764 1.00 82.31 84 VAL A C 1
ATOM 608 O O . VAL A 1 84 ? -3.430 -4.373 -18.023 1.00 82.31 84 VAL A O 1
ATOM 611 N N . VAL A 1 85 ? -4.046 -3.113 -19.780 1.00 79.12 85 VAL A N 1
ATOM 612 C CA . VAL A 1 85 ? -2.710 -2.568 -20.039 1.00 79.12 85 VAL A CA 1
ATOM 613 C C . VAL A 1 85 ? -2.481 -1.391 -19.102 1.00 79.12 85 VAL A C 1
ATOM 615 O O . VAL A 1 85 ? -3.226 -0.409 -19.136 1.00 79.12 85 VAL A O 1
ATOM 618 N N . LEU A 1 86 ? -1.450 -1.489 -18.268 1.00 69.25 86 LEU A N 1
ATOM 619 C CA . LEU A 1 86 ? -1.045 -0.387 -17.406 1.00 69.25 86 LEU A CA 1
ATOM 620 C C . LEU A 1 86 ? -0.206 0.584 -18.233 1.00 69.25 86 LEU A C 1
ATOM 622 O O . LEU A 1 86 ? 0.870 0.231 -18.716 1.00 69.25 86 LEU A O 1
ATOM 626 N N . ARG A 1 87 ? -0.694 1.812 -18.409 1.00 63.19 87 ARG A N 1
ATOM 627 C CA . ARG A 1 87 ? 0.131 2.890 -18.962 1.00 63.19 87 ARG A CA 1
ATOM 628 C C . ARG A 1 87 ? 1.087 3.367 -17.872 1.00 63.19 87 ARG A C 1
ATOM 630 O O . ARG A 1 87 ? 0.695 3.456 -16.710 1.00 63.19 87 ARG A O 1
ATOM 637 N N . ALA A 1 88 ? 2.339 3.636 -18.235 1.00 56.06 88 ALA A N 1
ATOM 638 C CA . ALA A 1 88 ? 3.244 4.327 -17.326 1.00 56.06 88 ALA A CA 1
ATOM 639 C C . ALA A 1 88 ? 2.623 5.686 -16.969 1.00 56.06 88 ALA A C 1
ATOM 641 O O . ALA A 1 88 ? 2.076 6.346 -17.851 1.00 56.06 88 ALA A O 1
ATOM 642 N N . ALA A 1 89 ? 2.661 6.061 -15.690 1.00 51.22 89 ALA A N 1
ATOM 643 C CA . ALA A 1 89 ? 2.327 7.422 -15.291 1.00 51.22 89 ALA A CA 1
ATOM 644 C C . ALA A 1 89 ? 3.362 8.370 -15.919 1.00 51.22 89 ALA A C 1
ATOM 646 O O . ALA A 1 89 ? 4.559 8.078 -15.839 1.00 51.22 89 ALA A O 1
ATOM 647 N N . GLU A 1 90 ? 2.876 9.415 -16.593 1.00 34.56 90 GLU A N 1
ATOM 648 C CA . GLU A 1 90 ? 3.678 10.495 -17.191 1.00 34.56 90 GLU A CA 1
ATOM 649 C C . GLU A 1 90 ? 4.395 11.331 -16.124 1.00 34.56 90 GLU A C 1
ATOM 651 O O . GLU A 1 90 ? 3.814 11.522 -15.028 1.00 34.56 90 GLU A O 1
#

pLDDT: mean 88.96, std 11.73, range [34.56, 98.56]

Foldseek 3Di:
DVCLLQVNDDPPDPVVLLSVLLVCVVVVHPCNVVSLVVQCVPPNPVSSVVSVVCSVCVVVVCVVCVVVVNNVPPQWDDDDPDIDGRDPDD

Sequence (90 aa):
LQACATGQAEPGSDLALGYEFARACIAGDLEADTLRAEIARRYGQEAVIAASFAAATGRAYPVIKRGLGHGQACSQLSFGDRPVVLRAAE

Secondary structure (DSSP, 8-state):
-HHHHTT---TTSHHHHHHHHHHHHHHT-THHHHHHHHHHHHH-HHHHHHHHHHHHHHHHHHHHHHHTT-GGGGSEEEETTEEEEPPPP-

Radius of gyration: 14.35 Å; chains: 1; bounding box: 32×26×34 Å